Protein AF-A0A662QG32-F1 (afdb_monomer_lite)

pLDDT: mean 75.75, std 12.63, range [48.22, 90.88]

Radius of gyration: 25.17 Å; chains: 1; bounding box: 64×35×73 Å

Foldseek 3Di:
DPPPPVVVVVVVVVVVVVVVVVVVVVVVVVVVVVVVVVVVVVVVVVVVCVPPPADEAEEEDQDDPCLVVVVVCVVVQHKYKYAPPNDDPVRVVVSVVVCVVRPPQWDWDPPDPPIIIIHHNVDDDDDDD

Secondary structure (DSSP, 8-state):
---HHHHHHHHHHHHHHHHHHHHHHHHHHHHHHHHHHHHHHHHHHHHHGGG----EEEEE--SGGGHHHHHHHHHTT-EEEEE-TT--HHHHHHHHHHHHHH-TTSEEEEEETTEEEEE-TT-------

Sequence (129 aa):
MPRGATFFLKVILMVIVMEQQASLDDELRVFREIENEVQSILKKSRRAQREVGERIHYFKLNGLNRFDDVWKVVEEMNVALISLDGLSLNDLREFITELKKRFSDKSIYLIRWPILLILPKHMRLVVHG

Structure (mmCIF, N/CA/C/O backbone):
data_AF-A0A662QG32-F1
#
_entry.id   AF-A0A662QG32-F1
#
loop_
_atom_site.group_PDB
_atom_site.id
_atom_site.type_symbol
_atom_site.label_atom_id
_atom_site.label_alt_id
_atom_site.label_comp_id
_atom_site.label_asym_id
_atom_site.label_entity_id
_atom_site.label_seq_id
_atom_site.pdbx_PDB_ins_code
_atom_site.Cartn_x
_atom_site.Cartn_y
_atom_site.Cartn_z
_atom_site.occupancy
_atom_site.B_iso_or_equiv
_atom_site.auth_seq_id
_atom_site.auth_comp_id
_atom_site.auth_asym_id
_atom_site.auth_atom_id
_atom_site.pdbx_PDB_model_num
ATOM 1 N N . MET A 1 1 ? 43.891 -8.434 -55.532 1.00 48.22 1 MET A N 1
ATOM 2 C CA . MET A 1 1 ? 42.436 -8.303 -55.288 1.00 48.22 1 MET A CA 1
ATOM 3 C C . MET A 1 1 ? 42.091 -8.982 -53.967 1.00 48.22 1 MET A C 1
ATOM 5 O O . MET A 1 1 ? 42.353 -10.170 -53.858 1.00 48.22 1 MET A O 1
ATOM 9 N N . PRO A 1 2 ? 41.549 -8.248 -52.979 1.00 48.56 2 PRO A N 1
ATOM 10 C CA . PRO A 1 2 ? 40.504 -8.815 -52.123 1.00 48.56 2 PRO A CA 1
ATOM 11 C C . PRO A 1 2 ? 39.449 -7.739 -51.792 1.00 48.56 2 PRO A C 1
ATOM 13 O O . PRO A 1 2 ? 39.626 -6.944 -50.878 1.00 48.56 2 PRO A O 1
ATOM 16 N N . ARG A 1 3 ? 38.356 -7.662 -52.563 1.00 49.78 3 ARG A N 1
ATOM 17 C CA . ARG A 1 3 ? 37.193 -6.798 -52.241 1.00 49.78 3 ARG A CA 1
ATOM 18 C C . ARG A 1 3 ? 35.917 -7.589 -51.925 1.00 49.78 3 ARG A C 1
ATOM 20 O O . ARG A 1 3 ? 34.932 -7.000 -51.501 1.00 49.78 3 ARG A O 1
ATOM 27 N N . GLY A 1 4 ? 35.937 -8.914 -52.095 1.00 49.75 4 GLY A N 1
ATOM 28 C CA . GLY A 1 4 ? 34.761 -9.769 -51.894 1.00 49.75 4 GLY A CA 1
ATOM 29 C C . GLY A 1 4 ? 34.438 -10.049 -50.424 1.00 49.75 4 GLY A C 1
ATOM 30 O O . GLY A 1 4 ? 33.289 -9.926 -50.016 1.00 49.75 4 GLY A O 1
ATOM 31 N N . ALA A 1 5 ? 35.445 -10.362 -49.602 1.00 50.34 5 ALA A N 1
ATOM 32 C CA . ALA A 1 5 ? 35.224 -10.808 -48.221 1.00 50.34 5 ALA A CA 1
ATOM 33 C C . ALA A 1 5 ? 34.679 -9.699 -47.297 1.00 50.34 5 ALA A C 1
ATOM 35 O O . ALA A 1 5 ? 33.795 -9.943 -46.481 1.00 50.34 5 ALA A O 1
ATOM 36 N N . THR A 1 6 ? 35.154 -8.460 -47.455 1.00 51.84 6 THR A N 1
ATOM 37 C CA . THR A 1 6 ? 34.721 -7.317 -46.631 1.00 51.84 6 THR A CA 1
ATOM 38 C C . THR A 1 6 ? 33.290 -6.877 -46.947 1.00 51.84 6 THR A C 1
ATOM 40 O O . THR A 1 6 ? 32.573 -6.423 -46.059 1.00 51.84 6 THR A O 1
ATOM 43 N N . PHE A 1 7 ? 32.852 -7.026 -48.202 1.00 54.53 7 PHE A N 1
ATOM 44 C CA . PHE A 1 7 ? 31.488 -6.695 -48.610 1.00 54.53 7 PHE A CA 1
ATOM 45 C C . PHE A 1 7 ? 30.475 -7.689 -48.027 1.00 54.53 7 PHE A C 1
ATOM 47 O O . PHE A 1 7 ? 29.478 -7.277 -47.441 1.00 54.53 7 PHE A O 1
ATOM 54 N N . PHE A 1 8 ? 30.777 -8.988 -48.096 1.00 54.50 8 PHE A N 1
ATOM 55 C CA . PHE A 1 8 ? 29.919 -10.040 -47.545 1.00 54.50 8 PHE A CA 1
ATOM 56 C C . PHE A 1 8 ? 29.726 -9.923 -46.028 1.00 54.50 8 PHE A C 1
ATOM 58 O O . PHE A 1 8 ? 28.599 -10.013 -45.548 1.00 54.50 8 PHE A O 1
ATOM 65 N N . LEU A 1 9 ? 30.795 -9.647 -45.274 1.00 56.31 9 LEU A N 1
ATOM 66 C CA . LEU A 1 9 ? 30.702 -9.501 -43.817 1.00 56.31 9 LEU A CA 1
ATOM 67 C C . LEU A 1 9 ? 29.825 -8.303 -43.407 1.00 56.31 9 LEU A C 1
ATOM 69 O O . LEU A 1 9 ? 29.088 -8.372 -42.426 1.00 56.31 9 LEU A O 1
ATOM 73 N N . LYS A 1 10 ? 29.866 -7.217 -44.189 1.00 50.28 10 LYS A N 1
ATOM 74 C CA . LYS A 1 10 ? 29.066 -6.009 -43.949 1.00 50.28 10 LYS A CA 1
ATOM 75 C C . LYS A 1 10 ? 27.578 -6.232 -44.232 1.00 50.28 10 LYS A C 1
ATOM 77 O O . LYS A 1 10 ? 26.745 -5.711 -43.499 1.00 50.28 10 LYS A O 1
ATOM 82 N N . VAL A 1 11 ? 27.252 -7.026 -45.254 1.00 61.94 11 VAL A N 1
ATOM 83 C CA . VAL A 1 11 ? 25.866 -7.410 -45.571 1.00 61.94 11 VAL A CA 1
ATOM 84 C C . VAL A 1 11 ? 25.291 -8.313 -44.480 1.00 61.94 11 VAL A C 1
ATOM 86 O O . VAL A 1 11 ? 24.193 -8.049 -44.008 1.00 61.94 11 VAL A O 1
ATOM 89 N N . ILE A 1 12 ? 26.046 -9.313 -44.015 1.00 65.06 12 ILE A N 1
ATOM 90 C CA . ILE A 1 12 ? 25.597 -10.216 -42.941 1.00 65.06 12 ILE A CA 1
ATOM 91 C C . ILE A 1 12 ? 25.343 -9.441 -41.643 1.00 65.06 12 ILE A C 1
ATOM 93 O O . ILE A 1 12 ? 24.297 -9.610 -41.026 1.00 65.06 12 ILE A O 1
ATOM 97 N N . LEU A 1 13 ? 26.255 -8.542 -41.254 1.00 55.41 13 LEU A N 1
ATOM 98 C CA . LEU A 1 13 ? 26.074 -7.721 -40.055 1.00 55.41 13 LEU A CA 1
ATOM 99 C C . LEU A 1 13 ? 24.837 -6.814 -40.164 1.00 55.41 13 LEU A C 1
ATOM 101 O O . LEU A 1 13 ? 24.097 -6.669 -39.200 1.00 55.41 13 LEU A O 1
ATOM 105 N N . MET A 1 14 ? 24.593 -6.233 -41.341 1.00 57.56 14 MET A N 1
ATOM 106 C CA . MET A 1 14 ? 23.423 -5.389 -41.585 1.00 57.56 14 MET A CA 1
ATOM 107 C C . MET A 1 14 ? 22.114 -6.186 -41.516 1.00 57.56 14 MET A C 1
ATOM 109 O O . MET A 1 14 ? 21.162 -5.712 -40.908 1.00 57.56 14 MET A O 1
ATOM 113 N N . VAL A 1 15 ? 22.082 -7.406 -42.063 1.00 58.69 15 VAL A N 1
ATOM 114 C CA . VAL A 1 15 ? 20.918 -8.306 -41.970 1.00 58.69 15 VAL A CA 1
ATOM 115 C C . VAL A 1 15 ? 20.645 -8.702 -40.517 1.00 58.69 15 VAL A C 1
ATOM 117 O O . VAL A 1 15 ? 19.511 -8.578 -40.075 1.00 58.69 15 VAL A O 1
ATOM 120 N N . ILE A 1 16 ? 21.673 -9.066 -39.742 1.00 63.53 16 ILE A N 1
ATOM 121 C CA . ILE A 1 16 ? 21.518 -9.416 -38.317 1.00 63.53 16 ILE A CA 1
ATOM 122 C C . ILE A 1 16 ? 20.986 -8.226 -37.506 1.00 63.53 16 ILE A C 1
ATOM 124 O O . ILE A 1 16 ? 20.101 -8.397 -36.672 1.00 63.53 16 ILE A O 1
ATOM 128 N N . VAL A 1 17 ? 21.496 -7.014 -37.755 1.00 64.38 17 VAL A N 1
ATOM 129 C CA . VAL A 1 17 ? 21.002 -5.794 -37.093 1.00 64.38 17 VAL A CA 1
ATOM 130 C C . VAL A 1 17 ? 19.540 -5.533 -37.460 1.00 64.38 17 VAL A C 1
ATOM 132 O O . VAL A 1 17 ? 18.751 -5.203 -36.584 1.00 64.38 17 VAL A O 1
ATOM 135 N N . MET A 1 18 ? 19.157 -5.719 -38.726 1.00 56.59 18 MET A N 1
ATOM 136 C CA . MET A 1 18 ? 17.772 -5.542 -39.172 1.00 56.59 18 MET A CA 1
ATOM 137 C C . MET A 1 18 ? 16.824 -6.602 -38.593 1.00 56.59 18 MET A C 1
ATOM 139 O O . MET A 1 18 ? 15.716 -6.254 -38.199 1.00 56.59 18 MET A O 1
ATOM 143 N N . GLU A 1 19 ? 17.249 -7.863 -38.491 1.00 59.66 19 GLU A N 1
ATOM 144 C CA . GLU A 1 19 ? 16.460 -8.939 -37.873 1.00 59.66 19 GLU A CA 1
ATOM 145 C C . GLU A 1 19 ? 16.287 -8.731 -36.363 1.00 59.66 19 GLU A C 1
ATOM 147 O O . GLU A 1 19 ? 15.186 -8.900 -35.843 1.00 59.66 19 GLU A O 1
ATOM 152 N N . GLN A 1 20 ? 17.336 -8.294 -35.657 1.00 62.16 20 GLN A N 1
ATOM 153 C CA . GLN A 1 20 ? 17.230 -7.932 -34.239 1.00 62.16 20 GLN A CA 1
ATOM 154 C C . GLN A 1 20 ? 16.324 -6.716 -34.027 1.00 62.16 20 GLN A C 1
ATOM 156 O O . GLN A 1 20 ? 15.531 -6.702 -33.089 1.00 62.16 20 GLN A O 1
ATOM 161 N N . GLN A 1 21 ? 16.405 -5.713 -34.906 1.00 61.16 21 GLN A N 1
ATOM 162 C CA . GLN A 1 21 ? 15.535 -4.539 -34.853 1.00 61.16 21 GLN A CA 1
ATOM 163 C C . GLN A 1 21 ? 14.066 -4.926 -35.083 1.00 61.16 21 GLN A C 1
ATOM 165 O O . GLN A 1 21 ? 13.205 -4.495 -34.324 1.00 61.16 21 GLN A O 1
ATOM 170 N N . ALA A 1 22 ? 13.790 -5.789 -36.067 1.00 65.00 22 ALA A N 1
ATOM 171 C CA . ALA A 1 22 ? 12.446 -6.297 -36.342 1.00 65.00 22 ALA A CA 1
ATOM 172 C C . ALA A 1 22 ? 11.889 -7.127 -35.172 1.00 65.00 22 ALA A C 1
ATOM 174 O O . ALA A 1 22 ? 10.743 -6.933 -34.780 1.00 65.00 22 ALA A O 1
ATOM 175 N N . SER A 1 23 ? 12.716 -7.980 -34.556 1.00 73.44 23 SER A N 1
ATOM 176 C CA . SER A 1 23 ? 12.343 -8.741 -33.354 1.00 73.44 23 SER A CA 1
ATOM 177 C C . SER A 1 23 ? 11.976 -7.828 -32.180 1.00 73.44 23 SER A C 1
ATOM 179 O O . SER A 1 23 ? 11.002 -8.087 -31.478 1.00 73.44 23 SER A O 1
ATOM 181 N N . LEU A 1 24 ? 12.733 -6.748 -31.964 1.00 70.31 24 LEU A N 1
ATOM 182 C CA . LEU A 1 24 ? 12.442 -5.764 -30.916 1.00 70.31 24 LEU A CA 1
ATOM 183 C C . LEU A 1 24 ? 11.169 -4.961 -31.217 1.00 70.31 24 LEU A C 1
ATOM 185 O O . LEU A 1 24 ? 10.388 -4.680 -30.308 1.00 70.31 24 LEU A O 1
ATOM 189 N N . ASP A 1 25 ? 10.943 -4.604 -32.481 1.00 77.44 25 ASP A N 1
ATOM 190 C CA . ASP A 1 25 ? 9.736 -3.893 -32.907 1.00 77.44 25 ASP A CA 1
ATOM 191 C C . ASP A 1 25 ? 8.476 -4.763 -32.739 1.00 77.44 25 ASP A C 1
ATOM 193 O O . ASP A 1 25 ? 7.436 -4.264 -32.292 1.00 77.44 25 ASP A O 1
ATOM 197 N N . ASP A 1 26 ? 8.577 -6.067 -33.012 1.00 80.06 26 ASP A N 1
ATOM 198 C CA . ASP A 1 26 ? 7.508 -7.039 -32.775 1.00 80.06 26 ASP A CA 1
ATOM 199 C C . ASP A 1 26 ? 7.225 -7.223 -31.276 1.00 80.06 26 ASP A C 1
ATOM 201 O O . ASP A 1 26 ? 6.065 -7.189 -30.857 1.00 80.06 26 ASP A O 1
ATOM 205 N N . GLU A 1 27 ? 8.256 -7.325 -30.432 1.00 76.31 27 GLU A N 1
ATOM 206 C CA . GLU A 1 27 ? 8.084 -7.373 -28.973 1.00 76.31 27 GLU A CA 1
ATOM 207 C C . GLU A 1 27 ? 7.394 -6.111 -28.434 1.00 76.31 27 GLU A C 1
ATOM 209 O O . GLU A 1 27 ? 6.434 -6.195 -27.664 1.00 76.31 27 GLU A O 1
ATOM 214 N N . LEU A 1 28 ? 7.825 -4.923 -28.872 1.00 83.94 28 LEU A N 1
ATOM 215 C CA . LEU A 1 28 ? 7.208 -3.652 -28.481 1.00 83.94 28 LEU A CA 1
ATOM 216 C C . LEU A 1 28 ? 5.753 -3.550 -28.942 1.00 83.94 28 LEU A C 1
ATOM 218 O O . LEU A 1 28 ? 4.917 -2.973 -28.237 1.00 83.94 28 LEU A O 1
ATOM 222 N N . ARG A 1 29 ? 5.430 -4.110 -30.110 1.00 87.00 29 ARG A N 1
ATOM 223 C CA . ARG A 1 29 ? 4.054 -4.200 -30.592 1.00 87.00 29 ARG A CA 1
ATOM 224 C C . ARG A 1 29 ? 3.209 -5.088 -29.681 1.00 87.00 29 ARG A C 1
ATOM 226 O O . ARG A 1 29 ? 2.133 -4.655 -29.274 1.00 87.00 29 ARG A O 1
ATOM 233 N N . VAL A 1 30 ? 3.709 -6.264 -29.305 1.00 85.75 30 VAL A N 1
ATOM 234 C CA . VAL A 1 30 ? 3.018 -7.176 -28.380 1.00 85.75 30 VAL A CA 1
ATOM 235 C C . VAL A 1 30 ? 2.800 -6.513 -27.017 1.00 85.75 30 VAL A C 1
ATOM 237 O O . VAL A 1 30 ? 1.694 -6.566 -26.481 1.00 85.75 30 VAL A O 1
ATOM 240 N N . PHE A 1 31 ? 3.791 -5.796 -26.477 1.00 83.38 31 PHE A N 1
ATOM 241 C CA . PHE A 1 31 ? 3.614 -5.046 -25.227 1.00 83.38 31 PHE A CA 1
ATOM 242 C C . PHE A 1 31 ? 2.519 -3.981 -25.320 1.00 83.38 31 PHE A C 1
ATOM 244 O O . PHE A 1 31 ? 1.733 -3.836 -24.384 1.00 83.38 31 PHE A O 1
ATOM 251 N N . ARG A 1 32 ? 2.422 -3.265 -26.447 1.00 83.38 32 ARG A N 1
ATOM 252 C CA . ARG A 1 32 ? 1.343 -2.288 -26.673 1.00 83.38 32 ARG A CA 1
ATOM 253 C C . ARG A 1 32 ? -0.023 -2.955 -26.780 1.00 83.38 32 ARG A C 1
ATOM 255 O O . ARG A 1 32 ? -1.005 -2.401 -26.293 1.00 83.38 32 ARG A O 1
ATOM 262 N N . GLU A 1 33 ? -0.111 -4.117 -27.420 1.00 89.38 33 GLU A N 1
ATOM 263 C CA . GLU A 1 33 ? -1.355 -4.888 -27.507 1.00 89.38 33 GLU A CA 1
ATOM 264 C C . GLU A 1 33 ? -1.816 -5.335 -26.110 1.00 89.38 33 GLU A C 1
ATOM 266 O O . GLU A 1 33 ? -2.961 -5.065 -25.735 1.00 89.38 33 GLU A O 1
ATOM 271 N N . ILE A 1 34 ? -0.901 -5.872 -25.294 1.00 85.19 34 ILE A N 1
ATOM 272 C CA . ILE A 1 34 ? -1.158 -6.223 -23.888 1.00 85.19 34 ILE A CA 1
ATOM 273 C C . ILE A 1 34 ? -1.581 -4.988 -23.083 1.00 85.19 34 ILE A C 1
ATOM 275 O O . ILE A 1 34 ? -2.572 -5.032 -22.355 1.00 85.19 34 ILE A O 1
ATOM 279 N N . GLU A 1 35 ? -0.870 -3.865 -23.213 1.00 81.12 35 GLU A N 1
ATOM 280 C CA . GLU A 1 35 ? -1.212 -2.623 -22.513 1.00 81.12 35 GLU A CA 1
ATOM 281 C C . GLU A 1 35 ? -2.624 -2.150 -22.881 1.00 81.12 35 GLU A C 1
ATOM 283 O O . GLU A 1 35 ? -3.421 -1.820 -22.000 1.00 81.12 35 GLU A O 1
ATOM 288 N N . ASN A 1 36 ? -2.968 -2.164 -24.169 1.00 89.25 36 ASN A N 1
ATOM 289 C CA . ASN A 1 36 ? -4.289 -1.771 -24.649 1.00 89.25 36 ASN A CA 1
ATOM 290 C C . ASN A 1 36 ? -5.397 -2.670 -24.089 1.00 89.25 36 ASN A C 1
ATOM 292 O O . ASN A 1 36 ? -6.456 -2.172 -23.685 1.00 89.25 36 ASN A O 1
ATOM 296 N N . GLU A 1 37 ? -5.161 -3.978 -24.032 1.00 86.50 37 GLU A N 1
ATOM 297 C CA . GLU A 1 37 ? -6.102 -4.936 -23.462 1.00 86.50 37 GLU A CA 1
ATOM 298 C C . GLU A 1 37 ? -6.283 -4.720 -21.954 1.00 86.50 37 GLU A C 1
ATOM 300 O O . GLU A 1 37 ? -7.416 -4.584 -21.476 1.00 86.50 37 GLU A O 1
ATOM 305 N N . VAL A 1 38 ? -5.183 -4.552 -21.213 1.00 82.38 38 VAL A N 1
ATOM 306 C CA . VAL A 1 38 ? -5.209 -4.211 -19.784 1.00 82.38 38 VAL A CA 1
ATOM 307 C C . VAL A 1 38 ? -5.989 -2.913 -19.555 1.00 82.38 38 VAL A C 1
ATOM 309 O O . VAL A 1 38 ? -6.888 -2.869 -18.713 1.00 82.38 38 VAL A O 1
ATOM 312 N N . GLN A 1 39 ? -5.734 -1.861 -20.338 1.00 76.19 39 GLN A N 1
ATOM 313 C CA . GLN A 1 39 ? -6.468 -0.595 -20.233 1.00 76.19 39 GLN A CA 1
ATOM 314 C C . GLN A 1 39 ? -7.964 -0.751 -20.548 1.00 76.19 39 GLN A C 1
ATOM 316 O O . GLN A 1 39 ? -8.801 -0.094 -19.922 1.00 76.19 39 GLN A O 1
ATOM 321 N N . SER A 1 40 ? -8.331 -1.622 -21.490 1.00 86.25 40 SER A N 1
ATOM 322 C CA . SER A 1 40 ? -9.729 -1.939 -21.806 1.00 86.25 40 SER A CA 1
ATOM 323 C C . SER A 1 40 ? -10.444 -2.606 -20.624 1.00 86.25 40 SER A C 1
ATOM 325 O O . SER A 1 40 ? -11.540 -2.179 -20.243 1.00 86.25 40 SER A O 1
ATOM 327 N N . ILE A 1 41 ? -9.800 -3.587 -19.981 1.00 82.25 41 ILE A N 1
ATOM 328 C CA . ILE A 1 41 ? -10.306 -4.252 -18.769 1.00 82.25 41 ILE A CA 1
ATOM 329 C C . ILE A 1 41 ? -10.484 -3.234 -17.637 1.00 82.25 41 ILE A C 1
ATOM 331 O O . ILE A 1 41 ? -11.558 -3.153 -17.034 1.00 82.25 41 ILE A O 1
ATOM 335 N N . LEU A 1 42 ? -9.472 -2.394 -17.394 1.00 73.81 42 LEU A N 1
ATOM 336 C CA . LEU A 1 42 ? -9.518 -1.352 -16.366 1.00 73.81 42 LEU A CA 1
ATOM 337 C C . LEU A 1 42 ? -10.664 -0.356 -16.603 1.00 73.81 42 LEU A C 1
ATOM 339 O O . LEU A 1 42 ? -11.380 0.004 -15.666 1.00 73.81 42 LEU A O 1
ATOM 343 N N . LYS A 1 43 ? -10.888 0.068 -17.854 1.00 76.88 43 LYS A N 1
ATOM 344 C CA . LYS A 1 43 ? -12.003 0.960 -18.218 1.00 76.88 43 LYS A CA 1
ATOM 345 C C . LYS A 1 43 ? -13.369 0.323 -17.957 1.00 76.88 43 LYS A C 1
ATOM 347 O O . LYS A 1 43 ? -14.271 1.021 -17.492 1.00 76.88 43 LYS A O 1
ATOM 352 N N . LYS A 1 44 ? -13.534 -0.976 -18.234 1.00 75.06 44 LYS A N 1
ATOM 353 C CA . LYS A 1 44 ? -14.772 -1.719 -17.936 1.00 75.06 44 LYS A CA 1
ATOM 354 C C . LYS A 1 44 ? -14.990 -1.858 -16.427 1.00 75.06 44 LYS A C 1
ATOM 356 O O . LYS A 1 44 ? -16.076 -1.545 -15.948 1.00 75.06 44 LYS A O 1
ATOM 361 N N . SER A 1 45 ? -13.945 -2.218 -15.681 1.00 64.56 45 SER A N 1
ATOM 362 C CA . SER A 1 45 ? -13.985 -2.338 -14.216 1.00 64.56 45 SER A CA 1
ATOM 3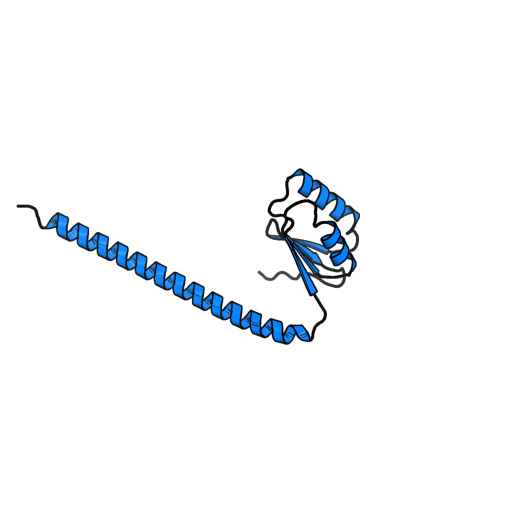63 C C . SER A 1 45 ? -14.377 -1.022 -13.532 1.00 64.56 45 SER A C 1
ATOM 365 O O . SER A 1 45 ? -15.274 -1.007 -12.695 1.00 64.56 45 SER A O 1
ATOM 367 N N . ARG A 1 46 ? -13.828 0.121 -13.971 1.00 61.94 46 ARG A N 1
ATOM 368 C CA . ARG A 1 46 ? -14.212 1.448 -13.444 1.00 61.94 46 ARG A CA 1
ATOM 369 C C . ARG A 1 46 ? -15.688 1.798 -13.649 1.00 61.94 46 ARG A C 1
ATOM 371 O O . ARG A 1 46 ? -16.237 2.569 -12.866 1.00 61.94 46 ARG A O 1
ATOM 378 N N . ARG A 1 47 ? -16.331 1.286 -14.707 1.00 61.44 47 ARG A N 1
ATOM 379 C CA . ARG A 1 47 ? -17.775 1.481 -14.924 1.00 61.44 47 ARG A CA 1
ATOM 380 C C . ARG A 1 47 ? -18.604 0.637 -13.954 1.00 61.44 47 ARG A C 1
ATOM 382 O O . ARG A 1 47 ? -19.604 1.147 -13.469 1.00 61.44 47 ARG A O 1
ATOM 389 N N . ALA A 1 48 ? -18.152 -0.575 -13.631 1.00 58.84 48 ALA A N 1
ATOM 390 C CA . ALA A 1 48 ? -18.788 -1.460 -12.651 1.00 58.84 48 ALA A CA 1
ATOM 391 C C . ALA A 1 48 ? -18.555 -1.013 -11.190 1.00 58.84 48 ALA A C 1
ATOM 393 O O . ALA A 1 48 ? -19.451 -1.092 -10.361 1.00 58.84 48 ALA A O 1
ATOM 394 N N . GLN A 1 49 ? -17.381 -0.456 -10.872 1.00 51.81 49 GLN A N 1
ATOM 395 C CA . GLN A 1 49 ? -17.037 0.034 -9.526 1.00 51.81 49 GLN A CA 1
ATOM 396 C C . GLN A 1 49 ? -17.867 1.232 -9.046 1.00 51.81 49 GLN A C 1
ATOM 398 O O . GLN A 1 49 ? -17.832 1.548 -7.861 1.00 51.81 49 GLN A O 1
ATOM 403 N N . ARG A 1 50 ? -18.639 1.899 -9.916 1.00 53.06 50 ARG A N 1
ATOM 404 C CA . ARG A 1 50 ? -19.594 2.929 -9.470 1.00 53.06 50 ARG A CA 1
ATOM 405 C C . ARG A 1 50 ? -20.698 2.366 -8.561 1.00 53.06 50 ARG A C 1
ATOM 407 O O . ARG A 1 50 ? -21.383 3.159 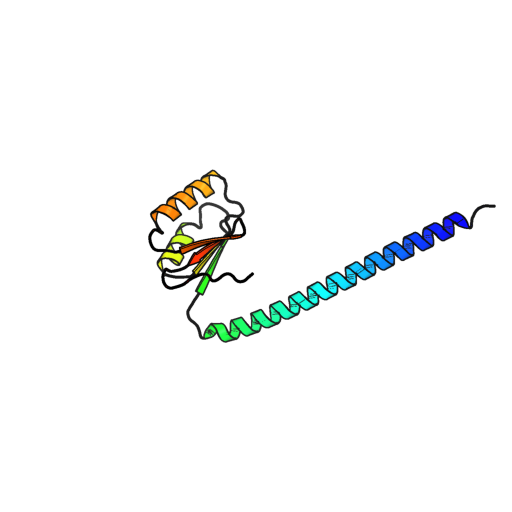-7.927 1.00 53.06 50 ARG A O 1
ATOM 414 N N . GLU A 1 51 ? -20.838 1.041 -8.472 1.00 52.31 51 GLU A N 1
ATOM 415 C CA . GLU A 1 51 ? -21.883 0.357 -7.699 1.00 52.31 51 GLU A CA 1
ATOM 416 C C . GLU A 1 51 ? -21.397 -0.247 -6.365 1.00 52.31 51 GLU A C 1
ATOM 418 O O . GLU A 1 51 ? -22.228 -0.583 -5.525 1.00 52.31 51 GLU A O 1
ATOM 423 N N . VAL A 1 52 ? -20.082 -0.349 -6.111 1.00 53.41 52 VAL A N 1
ATOM 424 C CA . VAL A 1 52 ? -19.530 -0.986 -4.894 1.00 53.41 52 VAL A CA 1
ATOM 425 C C . VAL A 1 52 ? -18.705 0.023 -4.092 1.00 53.41 52 VAL A C 1
ATOM 427 O O . VAL A 1 52 ? -17.743 0.598 -4.593 1.00 53.41 52 VAL A O 1
ATOM 430 N N . GLY A 1 53 ? -19.097 0.254 -2.835 1.00 57.53 53 GLY A N 1
ATOM 431 C CA . GLY A 1 53 ? -18.538 1.290 -1.955 1.00 57.53 53 GLY A CA 1
ATOM 432 C C . GLY A 1 53 ? -17.160 0.997 -1.349 1.00 57.53 53 GLY A C 1
ATOM 433 O O . GLY A 1 53 ? -16.635 1.841 -0.627 1.00 57.53 53 GLY A O 1
ATOM 434 N N . GLU A 1 54 ? -16.562 -0.163 -1.622 1.00 67.62 54 GLU A N 1
ATOM 435 C CA . GLU A 1 54 ? -15.265 -0.549 -1.061 1.00 67.62 54 GLU A CA 1
ATOM 436 C C . GLU A 1 54 ? -14.114 0.113 -1.830 1.00 67.62 54 GLU A C 1
ATOM 438 O O . GLU A 1 54 ? -13.963 -0.054 -3.044 1.00 67.62 54 GLU A O 1
ATOM 443 N N . ARG A 1 55 ? -13.289 0.893 -1.122 1.00 74.81 55 ARG A N 1
ATOM 444 C CA . ARG A 1 55 ? -12.171 1.644 -1.705 1.00 74.81 55 ARG A CA 1
ATOM 445 C C . ARG A 1 55 ? -10.839 1.038 -1.281 1.00 74.81 55 ARG A C 1
ATOM 447 O O . ARG A 1 55 ? -10.581 0.825 -0.099 1.00 74.81 55 ARG A O 1
ATOM 454 N N . ILE A 1 56 ? -9.969 0.817 -2.263 1.00 83.81 56 ILE A N 1
ATOM 455 C CA . ILE A 1 56 ? -8.553 0.526 -2.036 1.00 83.81 56 ILE A CA 1
ATOM 456 C C . ILE A 1 56 ? -7.787 1.837 -2.193 1.00 83.81 56 ILE A C 1
ATOM 458 O O . ILE A 1 56 ? -7.808 2.453 -3.260 1.00 83.81 56 ILE A O 1
ATOM 462 N N . HIS A 1 57 ? -7.103 2.260 -1.139 1.00 85.75 57 HIS A N 1
ATOM 463 C CA . HIS A 1 57 ? -6.294 3.472 -1.139 1.00 85.75 57 HIS A CA 1
ATOM 464 C C . HIS A 1 57 ? -4.840 3.123 -1.417 1.00 85.75 57 HIS A C 1
ATOM 466 O O . HIS A 1 57 ? -4.289 2.219 -0.798 1.00 85.75 57 HIS A O 1
ATOM 472 N N . TYR A 1 58 ? -4.208 3.849 -2.335 1.00 88.50 58 TYR A N 1
ATOM 473 C CA . TYR A 1 58 ? -2.790 3.685 -2.633 1.00 88.50 58 TYR A CA 1
ATOM 474 C C . TYR A 1 58 ? -2.000 4.915 -2.191 1.00 88.50 58 TYR A C 1
ATOM 476 O O . TYR A 1 58 ? -2.236 6.024 -2.674 1.00 88.50 58 TYR A O 1
ATOM 484 N N . PHE A 1 59 ? -1.032 4.701 -1.306 1.00 86.56 59 PHE A N 1
ATOM 485 C CA . PHE A 1 59 ? -0.137 5.721 -0.788 1.00 86.56 59 PHE A CA 1
ATOM 486 C C . PHE A 1 59 ? 1.268 5.523 -1.336 1.00 86.56 59 PHE A C 1
ATOM 488 O O . PHE A 1 59 ? 1.893 4.484 -1.136 1.00 86.56 59 PHE A O 1
ATOM 495 N N . LYS A 1 60 ? 1.786 6.565 -1.987 1.00 86.38 60 LYS A N 1
ATOM 496 C CA . LYS A 1 60 ? 3.209 6.691 -2.300 1.00 86.38 60 LYS A CA 1
ATOM 497 C C . LYS A 1 60 ? 3.828 7.685 -1.324 1.00 86.38 60 LYS A C 1
ATOM 499 O O . LYS A 1 60 ? 3.507 8.881 -1.384 1.00 86.38 60 LYS A O 1
ATOM 504 N N . LEU A 1 61 ? 4.645 7.175 -0.408 1.00 77.38 61 LEU A N 1
ATOM 505 C CA . LEU A 1 61 ? 5.220 7.937 0.695 1.00 77.38 61 LEU A CA 1
ATOM 506 C C . LEU A 1 61 ? 6.541 8.582 0.277 1.00 77.38 61 LEU A C 1
ATOM 508 O O . LEU A 1 61 ? 7.624 8.101 0.580 1.00 77.38 61 LEU A O 1
ATOM 512 N N . ASN A 1 62 ? 6.442 9.708 -0.424 1.00 69.69 62 ASN A N 1
ATOM 513 C CA . ASN A 1 62 ? 7.596 10.553 -0.709 1.00 69.69 62 ASN A CA 1
ATOM 514 C C . ASN A 1 62 ? 7.809 11.529 0.476 1.00 69.69 62 ASN A C 1
ATOM 516 O O . ASN A 1 62 ? 7.433 12.697 0.374 1.00 69.69 62 ASN A O 1
ATOM 520 N N . GLY A 1 63 ? 8.349 11.050 1.605 1.00 63.16 63 GLY A N 1
ATOM 521 C CA . GLY A 1 63 ? 8.622 11.846 2.821 1.00 63.16 63 GLY A CA 1
ATOM 522 C C . GLY A 1 63 ? 7.490 11.897 3.871 1.00 63.16 63 GLY A C 1
ATOM 523 O O . GLY A 1 63 ? 6.436 11.286 3.697 1.00 63.16 63 GLY A O 1
ATOM 524 N N . LEU A 1 64 ? 7.722 12.637 4.969 1.00 57.06 64 LEU A N 1
ATOM 525 C CA . LEU A 1 64 ? 6.935 12.632 6.226 1.00 57.06 64 LEU A CA 1
ATOM 526 C C . LEU A 1 64 ? 5.491 13.179 6.130 1.00 57.06 64 LEU A C 1
ATOM 528 O O . LEU A 1 64 ? 4.665 12.877 6.986 1.00 57.06 64 LEU A O 1
ATOM 532 N N . ASN A 1 65 ? 5.136 13.926 5.080 1.00 62.22 65 ASN A N 1
ATOM 533 C CA . ASN A 1 65 ? 3.856 14.657 4.999 1.00 62.22 65 ASN A CA 1
ATOM 534 C C . ASN A 1 65 ? 2.619 13.813 4.623 1.00 62.22 65 ASN A C 1
ATOM 536 O O . ASN A 1 65 ? 1.593 14.377 4.256 1.00 62.22 65 ASN A O 1
ATOM 540 N N . ARG A 1 66 ? 2.697 12.477 4.649 1.00 71.38 66 ARG A N 1
ATOM 541 C CA . ARG A 1 66 ? 1.580 11.596 4.239 1.00 71.38 66 ARG A CA 1
ATOM 542 C C . ARG A 1 66 ? 1.217 10.509 5.242 1.00 71.38 66 ARG A C 1
ATOM 544 O O . ARG A 1 66 ? 0.317 9.719 4.969 1.00 71.38 66 ARG A O 1
ATOM 551 N N . PHE A 1 67 ? 1.891 10.447 6.389 1.00 80.69 67 PHE A N 1
ATOM 552 C CA . PHE A 1 67 ? 1.584 9.430 7.393 1.00 80.69 67 PHE A CA 1
ATOM 553 C C . PHE A 1 67 ? 0.210 9.646 8.030 1.00 80.69 67 PHE A C 1
ATOM 555 O O . PHE A 1 67 ? -0.536 8.683 8.171 1.00 80.69 67 P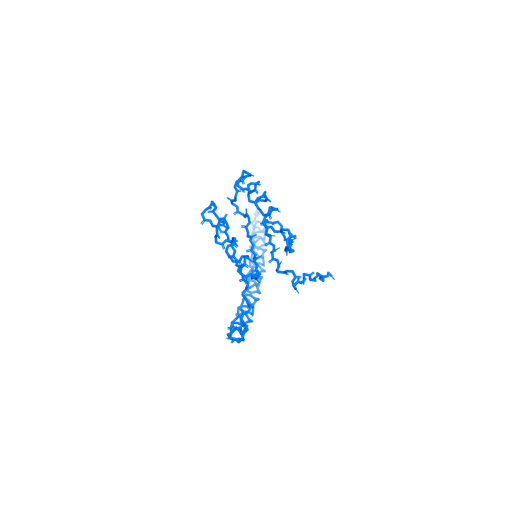HE A O 1
ATOM 562 N N . ASP A 1 68 ? -0.177 10.890 8.308 1.00 82.12 68 ASP A N 1
ATOM 563 C CA . ASP A 1 68 ? -1.496 11.188 8.880 1.00 82.12 68 ASP A CA 1
ATOM 564 C C . ASP A 1 68 ? -2.648 10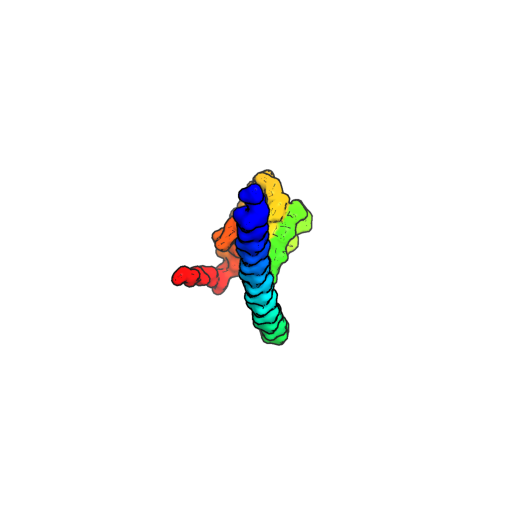.774 7.953 1.00 82.12 68 ASP A C 1
ATOM 566 O O . ASP A 1 68 ? -3.644 10.212 8.412 1.00 82.12 68 ASP A O 1
ATOM 570 N N . ASP A 1 69 ? -2.484 10.945 6.639 1.00 84.00 69 ASP A N 1
ATOM 571 C CA . ASP A 1 69 ? -3.469 10.491 5.652 1.00 84.00 69 ASP A CA 1
ATOM 572 C C . ASP A 1 69 ? -3.584 8.960 5.619 1.00 84.00 69 ASP A C 1
ATOM 574 O O . ASP A 1 69 ? -4.688 8.419 5.506 1.00 84.00 69 ASP A O 1
ATOM 578 N N . VAL A 1 70 ? -2.453 8.253 5.745 1.00 84.69 70 VAL A N 1
ATOM 579 C CA . VAL A 1 70 ? -2.435 6.788 5.876 1.00 84.69 70 VAL A CA 1
ATOM 580 C C . VAL A 1 70 ? -3.215 6.371 7.116 1.00 84.69 70 VAL A C 1
ATOM 582 O O . VAL A 1 70 ? -4.052 5.472 7.033 1.00 84.69 70 VAL A O 1
ATOM 585 N N . TRP A 1 71 ? -2.965 7.024 8.253 1.00 85.00 71 TRP A N 1
ATOM 586 C CA . TRP A 1 71 ? -3.625 6.707 9.518 1.00 85.00 71 TRP A CA 1
ATOM 587 C C . TRP A 1 71 ? -5.131 6.911 9.436 1.00 85.00 71 TRP A C 1
ATOM 589 O O . TRP A 1 71 ? -5.875 5.987 9.759 1.00 85.00 71 TRP A O 1
ATOM 599 N N . LYS A 1 72 ? -5.578 8.041 8.885 1.00 84.12 72 LYS A N 1
ATOM 600 C CA . LYS A 1 72 ? -7.003 8.326 8.704 1.00 84.12 72 LYS A CA 1
ATOM 601 C C . LYS A 1 72 ? -7.706 7.276 7.840 1.00 84.12 72 LYS A C 1
ATOM 603 O O . LYS A 1 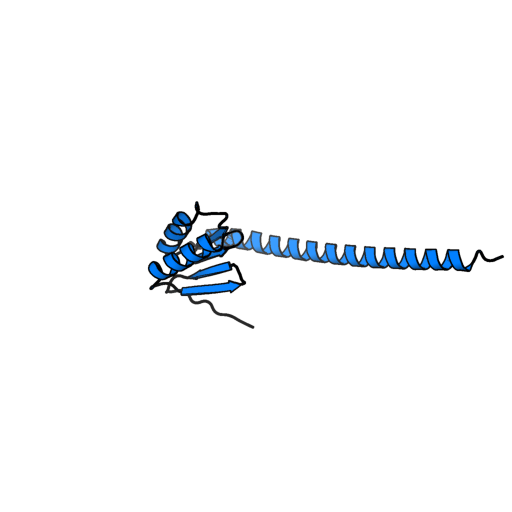72 ? -8.748 6.747 8.213 1.00 84.12 72 LYS A O 1
ATOM 608 N N . VAL A 1 73 ? -7.123 6.937 6.691 1.00 81.38 73 VAL A N 1
ATOM 609 C CA . VAL A 1 73 ? -7.724 5.964 5.766 1.00 81.38 73 VAL A CA 1
ATOM 610 C C . VAL A 1 73 ? -7.788 4.571 6.366 1.00 81.38 73 VAL A C 1
ATOM 612 O O . VAL A 1 73 ? -8.770 3.851 6.181 1.00 81.38 73 VAL A O 1
ATOM 615 N N . VAL A 1 74 ? -6.735 4.183 7.078 1.00 74.81 74 VAL A N 1
ATOM 616 C CA . VAL A 1 74 ? -6.729 2.921 7.793 1.00 74.81 74 VAL A CA 1
ATOM 617 C C . VAL A 1 74 ? -7.838 2.918 8.836 1.00 74.81 74 VAL A C 1
ATOM 619 O O . VAL A 1 74 ? -8.560 1.926 8.910 1.00 74.81 74 VAL A O 1
ATOM 622 N N . GLU A 1 75 ? -7.948 3.950 9.675 1.00 77.44 75 GLU A N 1
ATOM 623 C CA . GLU A 1 75 ? -8.947 4.029 10.751 1.00 77.44 75 GLU A CA 1
ATOM 624 C C . GLU A 1 75 ? -10.370 3.839 10.215 1.00 77.44 75 GLU A C 1
ATOM 626 O O . GLU A 1 75 ? -11.135 3.067 10.790 1.00 77.44 75 GLU A O 1
ATOM 631 N N . GLU A 1 76 ? -10.670 4.394 9.039 1.00 79.44 76 GLU A N 1
ATOM 632 C CA . GLU A 1 76 ? -11.947 4.260 8.318 1.00 79.44 76 GLU A CA 1
ATOM 633 C C . GLU A 1 76 ? -12.246 2.835 7.776 1.00 79.44 76 GLU A C 1
ATOM 635 O O . GLU A 1 76 ? -13.160 2.649 6.979 1.00 79.44 76 GLU A O 1
ATOM 640 N N . MET A 1 77 ? -11.508 1.807 8.213 1.00 68.44 77 MET A N 1
ATOM 641 C CA . MET A 1 77 ? -11.651 0.398 7.803 1.00 68.44 77 MET A CA 1
ATOM 642 C C . MET A 1 77 ? -11.487 0.158 6.294 1.00 68.44 77 MET A C 1
ATOM 644 O O . MET A 1 77 ? -12.001 -0.827 5.768 1.00 68.44 77 MET A O 1
ATOM 648 N N . ASN A 1 78 ? -10.730 1.008 5.601 1.00 76.75 78 ASN A N 1
ATOM 649 C CA . ASN A 1 78 ? -10.426 0.805 4.189 1.00 76.75 78 ASN A CA 1
ATOM 650 C C . ASN A 1 78 ? -9.210 -0.110 3.990 1.00 76.75 78 ASN A C 1
ATOM 652 O O . ASN A 1 78 ? -8.354 -0.263 4.867 1.00 76.75 78 ASN A O 1
ATOM 656 N N . VAL A 1 79 ? -9.110 -0.694 2.795 1.00 86.69 79 VAL A N 1
ATOM 657 C CA . VAL A 1 79 ? -7.898 -1.388 2.347 1.00 86.69 79 VAL A CA 1
ATOM 658 C C . VAL A 1 79 ? -6.859 -0.346 1.938 1.00 86.69 79 VAL A C 1
ATOM 660 O O . VAL A 1 79 ? -7.162 0.553 1.151 1.00 86.69 79 VAL A O 1
ATOM 663 N N . ALA A 1 80 ? -5.624 -0.482 2.422 1.00 88.94 80 ALA A N 1
ATOM 664 C CA . ALA A 1 80 ? -4.533 0.424 2.074 1.00 88.94 80 ALA A CA 1
ATOM 665 C C . ALA A 1 80 ? -3.335 -0.330 1.487 1.00 88.94 80 ALA A C 1
ATOM 667 O O . ALA A 1 80 ? -2.825 -1.281 2.074 1.00 88.94 80 ALA A O 1
ATOM 668 N N . LEU A 1 81 ? -2.858 0.132 0.336 1.00 90.88 81 LEU A N 1
ATOM 669 C CA . LEU A 1 81 ? -1.575 -0.223 -0.255 1.00 90.88 81 LEU A CA 1
ATOM 670 C C . LEU A 1 81 ? -0.601 0.930 -0.031 1.00 90.88 81 LEU A C 1
ATOM 672 O O . LEU A 1 81 ? -0.917 2.077 -0.339 1.00 90.88 81 LEU A O 1
ATOM 676 N N . ILE A 1 82 ? 0.586 0.635 0.482 1.00 89.19 82 ILE A N 1
ATOM 677 C CA . ILE A 1 82 ? 1.564 1.647 0.879 1.00 89.19 82 ILE A CA 1
ATOM 678 C C . ILE A 1 82 ? 2.912 1.296 0.259 1.00 89.19 82 ILE A C 1
ATOM 680 O O . ILE A 1 82 ? 3.529 0.308 0.645 1.00 89.19 82 ILE A O 1
ATOM 684 N N . SER A 1 83 ? 3.376 2.106 -0.690 1.00 89.56 83 SER A N 1
ATOM 685 C CA . SER A 1 83 ? 4.757 2.063 -1.175 1.00 89.56 83 SER A CA 1
ATOM 686 C C . SER A 1 83 ? 5.650 2.860 -0.224 1.00 89.56 83 SER A C 1
ATOM 688 O O . SER A 1 83 ? 5.412 4.046 0.024 1.00 89.56 83 SER A O 1
ATOM 690 N N . LEU A 1 84 ? 6.675 2.183 0.293 1.00 86.88 84 LEU A N 1
ATOM 691 C CA . LEU A 1 84 ? 7.732 2.728 1.148 1.00 86.88 84 LEU A CA 1
ATOM 692 C C . LEU A 1 84 ? 8.953 3.183 0.322 1.00 86.88 84 LEU A C 1
ATOM 694 O O . LEU A 1 84 ? 10.001 3.492 0.889 1.00 86.88 84 LEU A O 1
ATOM 698 N N . ASP A 1 85 ? 8.840 3.194 -1.012 1.00 85.81 85 ASP A N 1
ATOM 699 C CA . ASP A 1 85 ? 9.900 3.661 -1.906 1.00 85.81 85 ASP A CA 1
ATOM 700 C C . ASP A 1 85 ? 10.240 5.126 -1.614 1.00 85.81 85 ASP A C 1
ATOM 702 O O . ASP A 1 85 ? 9.366 5.991 -1.621 1.00 85.81 85 ASP A O 1
ATOM 706 N N . GLY A 1 86 ? 11.528 5.414 -1.426 1.00 80.69 86 GLY A N 1
ATOM 707 C CA . GLY A 1 86 ? 12.020 6.777 -1.219 1.00 80.69 86 GLY A CA 1
ATOM 708 C C . GLY A 1 86 ? 11.994 7.273 0.230 1.00 80.69 86 GLY A C 1
ATOM 709 O O . GLY A 1 86 ? 12.393 8.411 0.464 1.00 80.69 86 GLY A O 1
ATOM 710 N N . LEU A 1 87 ? 11.586 6.444 1.198 1.00 83.31 87 LEU A N 1
ATOM 711 C CA . LEU A 1 87 ? 11.770 6.743 2.622 1.00 83.31 87 LEU A CA 1
ATOM 712 C C . LEU A 1 87 ? 13.225 6.522 3.054 1.00 83.31 87 LEU A C 1
ATOM 714 O O . LEU A 1 87 ? 13.876 5.568 2.619 1.00 83.31 87 LEU A O 1
ATOM 718 N N . SER A 1 88 ? 13.732 7.373 3.952 1.00 86.44 88 SER A N 1
ATOM 719 C CA . SER A 1 88 ? 15.015 7.109 4.606 1.00 86.44 88 SER A CA 1
ATOM 720 C C . SER A 1 88 ? 14.889 5.943 5.596 1.00 86.44 88 SER A C 1
ATOM 722 O O . SER A 1 88 ? 13.793 5.590 6.034 1.00 86.44 88 SER A O 1
ATOM 724 N N . LEU A 1 89 ? 16.015 5.345 6.001 1.00 87.19 89 LEU A N 1
ATOM 725 C CA . LEU A 1 89 ? 16.011 4.279 7.014 1.00 87.19 89 LEU A CA 1
ATOM 726 C C . LEU A 1 89 ? 15.400 4.735 8.349 1.00 87.19 89 LEU A C 1
ATOM 728 O O . LEU A 1 89 ? 14.751 3.935 9.025 1.00 87.19 89 LEU A O 1
ATOM 732 N N . ASN A 1 90 ? 15.588 6.005 8.720 1.00 88.75 90 ASN A N 1
ATOM 733 C CA . ASN A 1 90 ? 15.005 6.567 9.937 1.00 88.75 90 ASN A CA 1
ATOM 734 C C . ASN A 1 90 ? 13.486 6.701 9.803 1.00 88.75 90 ASN A C 1
ATOM 736 O O . ASN A 1 90 ? 12.771 6.216 10.678 1.00 88.75 90 ASN A O 1
ATOM 740 N N . ASP A 1 91 ? 13.002 7.245 8.684 1.00 85.81 91 ASP A N 1
ATOM 741 C CA . ASP A 1 91 ? 11.561 7.396 8.433 1.00 85.81 91 ASP A CA 1
ATOM 742 C C . ASP A 1 91 ? 10.867 6.034 8.355 1.00 85.81 91 ASP A C 1
ATOM 744 O O . ASP A 1 91 ? 9.786 5.836 8.903 1.00 85.81 91 ASP A O 1
ATOM 748 N N . LEU A 1 92 ? 11.513 5.056 7.714 1.00 87.38 92 LEU A N 1
ATOM 749 C CA . LEU A 1 92 ? 11.025 3.684 7.659 1.00 87.38 92 LEU A CA 1
ATOM 750 C C . LEU A 1 92 ? 10.904 3.089 9.069 1.00 87.38 92 LEU A C 1
ATOM 752 O O . LEU A 1 92 ? 9.901 2.455 9.399 1.00 87.38 92 LEU A O 1
ATOM 756 N N . ARG A 1 93 ? 11.920 3.288 9.916 1.00 88.38 93 ARG A N 1
ATOM 757 C CA . ARG A 1 93 ? 11.926 2.781 11.293 1.00 88.38 93 ARG A CA 1
ATOM 758 C C . ARG A 1 93 ? 10.829 3.425 12.136 1.00 88.38 93 ARG A C 1
ATOM 760 O O . ARG A 1 93 ? 10.163 2.717 12.894 1.00 88.38 93 ARG A O 1
ATOM 767 N N . GLU A 1 94 ? 10.646 4.733 12.010 1.00 88.25 94 GLU A N 1
ATOM 768 C CA . GLU A 1 94 ? 9.576 5.471 12.678 1.00 88.25 94 GLU A CA 1
ATOM 769 C C . GLU A 1 94 ? 8.204 4.971 12.219 1.00 88.25 94 GLU A C 1
ATOM 771 O O . GLU A 1 94 ? 7.395 4.550 13.048 1.00 88.25 94 GLU A O 1
ATOM 776 N N . PHE A 1 95 ? 7.994 4.875 10.903 1.00 86.69 95 PHE A N 1
ATOM 777 C CA . PHE A 1 95 ? 6.749 4.387 10.319 1.00 86.69 95 PHE A CA 1
ATOM 778 C C . PHE A 1 95 ? 6.384 2.987 10.816 1.00 86.69 95 PHE A C 1
ATOM 780 O O . PHE A 1 95 ? 5.272 2.772 11.287 1.00 86.69 95 PHE A O 1
ATOM 787 N N . ILE A 1 96 ? 7.319 2.032 10.777 1.00 85.75 96 ILE A N 1
ATOM 788 C CA . ILE A 1 96 ? 7.070 0.661 11.249 1.00 85.75 96 ILE A CA 1
ATOM 789 C C . ILE A 1 96 ? 6.805 0.624 12.762 1.00 85.75 96 ILE A C 1
ATOM 791 O O . ILE A 1 96 ? 6.024 -0.206 13.232 1.00 85.75 96 ILE A O 1
ATOM 795 N N . THR A 1 97 ? 7.432 1.513 13.536 1.00 88.56 97 THR A N 1
ATOM 796 C CA . THR A 1 97 ? 7.203 1.608 14.985 1.00 88.56 97 THR A CA 1
ATOM 797 C C . THR A 1 97 ? 5.790 2.102 15.286 1.00 88.56 97 THR A C 1
ATOM 799 O O . THR A 1 97 ? 5.090 1.487 16.090 1.00 88.56 97 THR A O 1
ATOM 802 N N . GLU A 1 98 ? 5.341 3.161 14.613 1.00 86.38 98 GLU A N 1
ATOM 803 C CA . GLU A 1 98 ? 3.978 3.683 14.752 1.00 86.38 98 GLU A CA 1
ATOM 804 C C . GLU A 1 98 ? 2.929 2.701 14.220 1.00 86.38 98 GLU A C 1
ATOM 806 O O . GLU A 1 98 ? 1.916 2.455 14.879 1.00 86.38 98 GLU A O 1
ATOM 811 N N . LEU A 1 99 ? 3.218 2.042 13.096 1.00 84.94 99 LEU A N 1
ATOM 812 C CA . LEU A 1 99 ? 2.387 0.983 12.528 1.00 84.94 99 LEU A CA 1
ATOM 813 C C . LEU A 1 99 ? 2.170 -0.154 13.541 1.00 84.94 99 LEU A C 1
ATOM 815 O O . LEU A 1 99 ? 1.050 -0.610 13.737 1.00 84.94 99 LEU A O 1
ATOM 819 N N . LYS A 1 100 ? 3.209 -0.587 14.263 1.00 81.94 100 LYS A N 1
ATOM 820 C CA . LYS A 1 100 ? 3.056 -1.621 15.304 1.00 81.94 100 LYS A CA 1
ATOM 821 C C . LYS A 1 100 ? 2.186 -1.171 16.478 1.00 81.94 100 LYS A C 1
ATOM 823 O O . LYS A 1 100 ? 1.444 -1.990 17.013 1.00 81.94 100 LYS A O 1
ATOM 828 N N . LYS A 1 101 ? 2.278 0.097 16.893 1.00 82.62 101 LYS A N 1
ATOM 829 C CA . LYS A 1 101 ? 1.491 0.629 18.019 1.00 82.62 101 LYS A CA 1
ATOM 830 C C . LYS A 1 101 ? 0.006 0.733 17.682 1.00 82.62 101 LYS A C 1
ATOM 832 O O . LYS A 1 101 ? -0.829 0.407 18.519 1.00 82.62 101 LYS A O 1
ATOM 837 N N . ARG A 1 102 ? -0.314 1.204 16.473 1.00 78.12 102 ARG A N 1
ATOM 838 C CA . ARG A 1 102 ? -1.687 1.564 16.088 1.00 78.12 102 ARG A CA 1
ATOM 839 C C . ARG A 1 102 ? -2.504 0.400 15.514 1.00 78.12 102 ARG A C 1
ATOM 841 O O . ARG A 1 102 ? -3.719 0.505 15.460 1.00 78.12 102 ARG A O 1
ATOM 848 N N . PHE A 1 103 ? -1.868 -0.699 15.098 1.00 71.19 103 PHE A N 1
ATOM 849 C CA . PHE A 1 103 ? -2.506 -1.746 14.282 1.00 71.19 103 PHE A CA 1
ATOM 850 C C . PHE A 1 103 ? -2.549 -3.116 14.967 1.00 71.19 103 PHE A C 1
ATOM 852 O O . PHE A 1 103 ? -2.431 -4.152 14.310 1.00 71.19 103 PHE A O 1
ATOM 859 N N . SER A 1 104 ? -2.741 -3.159 16.288 1.00 66.25 104 SER A N 1
ATOM 860 C CA . SER A 1 104 ? -2.921 -4.433 17.007 1.00 66.25 104 SER A CA 1
ATOM 861 C C . SER A 1 104 ? -4.156 -5.214 16.530 1.00 66.25 104 SER A C 1
ATOM 863 O O . SER A 1 104 ? -4.267 -6.422 16.744 1.00 66.25 104 SER A O 1
ATOM 865 N N . ASP A 1 105 ? -5.081 -4.537 15.852 1.00 69.88 105 ASP A N 1
ATOM 866 C CA . ASP A 1 105 ? -6.351 -5.053 15.387 1.00 69.88 105 ASP A CA 1
ATOM 867 C C . ASP A 1 105 ? -6.483 -5.151 13.857 1.00 69.88 105 ASP A C 1
ATOM 869 O O . ASP A 1 105 ? -7.596 -5.331 13.369 1.00 69.88 105 ASP A O 1
ATOM 873 N N . LYS A 1 106 ? -5.391 -5.093 13.086 1.00 74.25 106 LYS A N 1
ATOM 874 C CA . LYS A 1 106 ? -5.436 -5.201 11.615 1.00 74.25 106 LYS A CA 1
ATOM 875 C C . LYS A 1 106 ? -4.436 -6.213 11.080 1.00 74.25 106 LYS A C 1
ATOM 877 O O . LYS A 1 106 ? -3.465 -6.567 11.744 1.00 74.25 106 LYS A O 1
ATOM 882 N N . SER A 1 107 ? -4.680 -6.686 9.861 1.00 84.75 107 SER A N 1
ATOM 883 C CA . SER A 1 107 ? -3.777 -7.615 9.182 1.00 84.75 107 SER A CA 1
ATOM 884 C C . SER A 1 107 ? -2.877 -6.851 8.219 1.00 84.75 107 SER A C 1
ATOM 886 O O . SER A 1 107 ? -3.358 -6.149 7.331 1.00 84.75 107 SER A O 1
ATOM 888 N N . ILE A 1 108 ? -1.564 -6.987 8.404 1.00 87.25 108 ILE A N 1
ATOM 889 C CA . ILE A 1 108 ? -0.542 -6.302 7.609 1.00 87.25 108 ILE A CA 1
ATOM 890 C C . ILE A 1 108 ? 0.279 -7.352 6.866 1.00 87.25 108 ILE A C 1
ATOM 892 O O . ILE A 1 108 ? 0.772 -8.302 7.472 1.00 87.25 108 ILE A O 1
ATOM 896 N N . TYR A 1 109 ? 0.449 -7.157 5.562 1.00 88.38 109 TYR A N 1
ATOM 897 C CA . TYR A 1 109 ? 1.174 -8.055 4.673 1.00 88.38 109 TYR A CA 1
ATOM 898 C C . TYR A 1 109 ? 2.242 -7.286 3.897 1.00 88.38 109 TYR A C 1
ATOM 900 O O . TYR A 1 109 ? 1.966 -6.242 3.311 1.00 88.38 109 TYR A O 1
ATOM 908 N N . LEU A 1 110 ? 3.455 -7.832 3.832 1.00 88.31 110 LEU A N 1
ATOM 909 C CA . LEU A 1 110 ? 4.461 -7.398 2.866 1.00 88.31 110 LEU A CA 1
ATOM 910 C C . LEU A 1 110 ? 4.273 -8.219 1.586 1.00 88.31 110 LEU A C 1
ATOM 912 O O . LEU A 1 110 ? 4.772 -9.336 1.492 1.00 88.31 110 LEU A O 1
ATOM 916 N N . ILE A 1 111 ? 3.517 -7.688 0.622 1.00 85.19 111 ILE A N 1
ATOM 917 C CA . ILE A 1 111 ? 3.174 -8.423 -0.611 1.00 85.19 111 ILE A CA 1
ATOM 918 C C . ILE A 1 111 ? 4.326 -8.443 -1.621 1.00 85.19 111 ILE A C 1
ATOM 920 O O . ILE A 1 111 ? 4.474 -9.386 -2.390 1.00 85.19 111 ILE A O 1
ATOM 924 N N . ARG A 1 112 ? 5.153 -7.397 -1.613 1.00 85.00 112 ARG A N 1
ATOM 925 C CA . ARG A 1 112 ? 6.372 -7.261 -2.412 1.00 85.00 112 ARG A CA 1
ATOM 926 C C . ARG A 1 112 ? 7.179 -6.144 -1.785 1.00 85.00 112 ARG A C 1
ATOM 928 O O . ARG A 1 112 ? 6.601 -5.104 -1.531 1.00 85.00 112 ARG A O 1
ATOM 935 N N . TRP A 1 113 ? 8.483 -6.283 -1.575 1.00 83.88 113 TRP A N 1
ATOM 936 C CA . TRP A 1 113 ? 9.280 -5.134 -1.130 1.00 83.88 113 TRP A CA 1
ATOM 937 C C . TRP A 1 113 ? 9.313 -4.030 -2.214 1.00 83.88 113 TRP A C 1
ATOM 939 O O . TRP A 1 113 ? 9.534 -4.363 -3.383 1.00 83.88 113 TRP A O 1
ATOM 949 N N . PRO A 1 114 ? 9.101 -2.739 -1.885 1.00 87.19 114 PRO A N 1
ATOM 950 C CA . PRO A 1 114 ? 8.811 -2.147 -0.571 1.00 87.19 114 PRO A CA 1
ATOM 951 C C . PRO A 1 114 ? 7.337 -1.702 -0.421 1.00 87.19 114 PRO A C 1
ATOM 953 O O . PRO A 1 114 ? 7.045 -0.594 0.012 1.00 87.19 114 PRO A O 1
ATOM 956 N N . ILE A 1 115 ? 6.390 -2.550 -0.816 1.00 89.44 115 ILE A N 1
ATOM 957 C CA . ILE A 1 115 ? 4.939 -2.335 -0.782 1.00 89.44 115 ILE A CA 1
ATOM 958 C C . ILE A 1 115 ? 4.292 -3.160 0.338 1.00 89.44 115 ILE A C 1
ATOM 960 O O . ILE A 1 115 ? 4.331 -4.395 0.341 1.00 89.44 115 ILE A O 1
ATOM 964 N N . LEU A 1 116 ? 3.621 -2.463 1.251 1.00 90.38 116 LEU A N 1
ATOM 965 C CA . LEU A 1 116 ? 2.761 -3.051 2.273 1.00 90.38 116 LEU A CA 1
ATOM 966 C C . LEU A 1 116 ? 1.297 -3.036 1.833 1.00 90.38 116 LEU A C 1
ATOM 968 O O . LEU A 1 116 ? 0.830 -2.084 1.211 1.00 90.38 116 LEU A O 1
ATOM 972 N N . LEU A 1 117 ? 0.569 -4.076 2.220 1.00 90.56 117 LEU A N 1
ATOM 973 C CA . LEU A 1 117 ? -0.882 -4.163 2.163 1.00 90.56 117 LEU A CA 1
ATOM 974 C C . LEU A 1 117 ? -1.425 -4.218 3.591 1.00 90.56 117 LEU A C 1
ATOM 976 O O . LEU A 1 117 ? -1.009 -5.055 4.390 1.00 90.56 117 LEU A O 1
ATOM 980 N N . ILE A 1 118 ? -2.386 -3.356 3.889 1.00 88.81 118 ILE A N 1
ATOM 981 C CA . ILE A 1 118 ? -3.119 -3.331 5.148 1.00 88.81 118 ILE A CA 1
ATOM 982 C C . ILE A 1 118 ? -4.572 -3.667 4.849 1.00 88.81 118 ILE A C 1
ATOM 984 O O . ILE A 1 118 ? -5.219 -3.003 4.035 1.00 88.81 118 ILE A O 1
ATOM 988 N N . LEU A 1 119 ? -5.071 -4.696 5.531 1.00 87.75 119 LEU A N 1
ATOM 989 C CA . LEU A 1 119 ? -6.447 -5.154 5.435 1.00 87.75 119 LEU A CA 1
ATOM 990 C C . LEU A 1 119 ? -7.193 -4.949 6.761 1.00 87.75 119 LEU A C 1
ATOM 992 O O . LEU A 1 119 ? -6.631 -5.182 7.840 1.00 87.75 119 LEU A O 1
ATOM 996 N N . PRO A 1 120 ? -8.481 -4.571 6.698 1.00 82.62 120 PRO A N 1
ATOM 997 C CA . PRO A 1 120 ? -9.384 -4.682 7.833 1.00 82.62 120 PRO A CA 1
ATOM 998 C C . PRO A 1 120 ? -9.490 -6.132 8.316 1.00 82.62 120 PRO A C 1
ATOM 1000 O O . PRO A 1 120 ? -9.428 -7.065 7.521 1.00 82.62 120 PRO A O 1
ATOM 1003 N N . LYS A 1 121 ? -9.748 -6.327 9.612 1.00 80.44 121 LYS A N 1
ATOM 1004 C CA . LYS A 1 121 ? -9.851 -7.649 10.262 1.00 80.44 121 LYS A CA 1
ATOM 1005 C C . LYS A 1 121 ? -10.846 -8.626 9.623 1.00 80.44 121 LYS A C 1
ATOM 1007 O O . LYS A 1 121 ? -10.678 -9.833 9.753 1.00 80.44 121 LYS A O 1
ATOM 1012 N N . HIS A 1 122 ? -11.900 -8.111 8.991 1.00 81.06 122 HIS A N 1
ATOM 1013 C CA . HIS A 1 122 ? -12.928 -8.925 8.341 1.00 81.06 122 HIS A CA 1
ATOM 1014 C C . HIS A 1 122 ? -12.502 -9.432 6.951 1.00 81.06 122 HIS A C 1
ATOM 1016 O O . HIS A 1 122 ? -13.162 -10.305 6.397 1.00 81.06 122 HIS A O 1
ATOM 1022 N N . MET A 1 123 ? -11.407 -8.905 6.393 1.00 82.06 123 MET A N 1
ATOM 1023 C CA . MET A 1 123 ? -10.838 -9.332 5.117 1.00 82.06 123 MET A CA 1
ATOM 1024 C C . MET A 1 123 ? -9.605 -10.207 5.342 1.00 82.06 123 MET A C 1
ATOM 1026 O O . MET A 1 123 ? -8.844 -10.019 6.290 1.00 82.06 123 MET A O 1
ATOM 1030 N N . ARG A 1 124 ? -9.371 -11.154 4.430 1.00 83.56 124 ARG A N 1
ATOM 1031 C CA . ARG A 1 124 ? -8.194 -12.028 4.452 1.00 83.56 124 ARG A CA 1
ATOM 1032 C C . ARG A 1 124 ? -7.546 -12.070 3.077 1.00 83.56 124 ARG A C 1
ATOM 1034 O O . ARG A 1 124 ? -8.231 -12.275 2.081 1.00 83.56 124 ARG A O 1
ATOM 1041 N N . LEU A 1 125 ? -6.222 -11.930 3.035 1.00 84.62 125 LEU A N 1
ATOM 1042 C CA . LEU A 1 125 ? -5.454 -12.169 1.816 1.00 84.62 125 LEU A CA 1
ATOM 1043 C C . LEU A 1 125 ? -5.350 -13.682 1.564 1.00 84.62 125 LEU A C 1
ATOM 1045 O O . LEU A 1 125 ? -4.864 -14.417 2.425 1.00 84.62 125 LEU A O 1
ATOM 1049 N N . VAL A 1 126 ? -5.782 -14.131 0.386 1.00 86.31 126 VAL A N 1
ATOM 1050 C CA . VAL A 1 126 ? -5.595 -15.505 -0.105 1.00 86.31 126 VAL A CA 1
ATOM 1051 C C . VAL A 1 126 ? -4.574 -15.463 -1.239 1.00 86.31 126 VAL A C 1
ATOM 1053 O O . VAL A 1 126 ? -4.728 -14.685 -2.177 1.00 86.31 126 VAL A O 1
ATOM 1056 N N . VAL A 1 127 ? -3.513 -16.265 -1.136 1.00 80.19 127 VAL A N 1
ATOM 1057 C CA . VAL A 1 127 ? -2.420 -16.314 -2.118 1.00 80.19 127 VAL A CA 1
ATOM 1058 C C . VAL A 1 127 ? -2.527 -17.616 -2.905 1.00 80.19 127 VAL A C 1
ATOM 1060 O O . VAL A 1 127 ? -2.577 -18.689 -2.307 1.00 80.19 127 VAL A O 1
ATOM 1063 N N . HIS A 1 128 ? -2.556 -17.513 -4.232 1.00 81.69 128 HIS A N 1
ATOM 1064 C CA . HIS A 1 128 ? -2.516 -18.645 -5.158 1.00 81.69 128 HIS A CA 1
ATOM 1065 C C . HIS A 1 128 ? -1.150 -18.659 -5.854 1.00 81.69 128 HIS A C 1
ATOM 1067 O O . HIS A 1 128 ? -0.645 -17.591 -6.207 1.00 81.69 128 HIS A O 1
ATOM 1073 N N . GLY A 1 129 ? -0.556 -19.843 -6.004 1.00 62.34 129 GLY A N 1
ATOM 1074 C CA . GLY A 1 129 ? 0.753 -20.062 -6.625 1.00 62.34 129 GLY A CA 1
ATOM 1075 C C . GLY A 1 129 ? 0.695 -21.139 -7.690 1.00 62.34 129 GLY A C 1
ATOM 1076 O O . GLY A 1 129 ? -0.256 -21.952 -7.633 1.00 62.34 129 GLY A O 1
#

=== Feature glossary ===
Reading guide. The protein is described through the following features:

Foldseek 3Di. A 3Di character summarizes, for each residue, the relative orientation of the Cα frame of its nearest spatial neighbor. Because it encodes fold topology rather than chemistry, 3Di alignments detect remote structural similarity that sequence alignment misses.

Contact-map, Ramachandran, and PAE plots. Plot images: a contact map (which residues are close in 3D, as an N×N binary image), a Ramachandran scatter (backbone torsion angles, revealing secondary-structure composition at a glance), and — for AlphaFold structures — a PAE heatmap (pairwise prediction confidence).

Radius of gyration, Cα contacts, bounding box. Radius of gyration (Rg) is the root-mean-square distance of Cα atoms from their centroid — a single number for overall size and compactness. A globular domain of N residues has Rg ≈ 2.2·N^0.38 Å; an extended or disordered chain has a much larger Rg. The Cα contact count is the number of residue pairs whose Cα atoms are within 8 Å and are more than four positions apart in sequence — a standard proxy for tertiary packing density. The bounding box is the smallest axis-aligned box enclosing all Cα atoms.

Secondary structure (8-state, DSSP). Eight-state secondary structure (DSSP): H is the canonical α-helix, G the tighter 3₁₀-helix, I the wider π-helix; E/B are β-structure, T and S are turns and bends, and '-' is everything else. DSSP derives these from the pattern of main-chain N–H···O=C hydrogen bonds, not from the sequence.

B-factor. B-factor (Debye–Waller factor) reflects atomic displacement in the crystal lattice. It is an experimental observable (units Å²), not a prediction; low values mean the atom is pinned down, high values mean it moves or is heterogeneous across the crystal.

pLDDT. pLDDT is the predicted lDDT-Cα score: AlphaFold's confidence that the local environment of each residue (all inter-atomic distances within 15 Å) is correctly placed. It is a per-residue number between 0 and 100, with higher meaning more reliable.

Nearest PDB structures. Nearest PDB neighbors are the top structural matches found by Foldseek when searching this structure against the entire Protein Data Bank. Each hit reports a TM-score (0 to 1; >0.5 almost always implies the same fold) and an E-value. These are *structural* homologs — they may share no detectable sequence similarity.

Solvent-accessible surface area. Accessible surface area quantifies burial. A residue with SASA near zero is packed into the hydrophobic core; one with SASA >100 Å² sits on the surface. Computed here via the Shrake–Rupley numerical algorithm with a 1.4 Å probe.

Rendered structure images. Structure images are PyMOL renders from six orthogonal camera directions. Cartoon representation draws helices as coils and strands as arrows; sticks shows the backbone as bonds; surface shows the solvent-excluded envelope. Rainbow coloring maps sequence position to hue (blue→red, N→C); chain coloring assigns a distinct color per polypeptide.

Backbone torsions (φ/ψ). φ (phi) and ψ (psi) are the two rotatable backbone dihedrals per residue: φ is the C(i-1)–N–Cα–C torsion, ψ is the N–Cα–C–N(i+1) torsion, both in degrees on (−180°, 180°]. α-helical residues cluster near (−60°, −45°); β-strand residues near (−120°, +130°). A Ramachandran plot is simply a scatter of (φ, ψ) for every residue.

Predicted aligned error. Predicted Aligned Error (PAE) is an AlphaFold confidence matrix: entry (i, j) is the expected error in the position of residue j, in ångströms, when the prediction is superimposed on the true structure at residue i. Low PAE within a block of residues means that block is internally rigid and well-predicted; high PAE between two blocks means their relative placement is uncertain even if each block individually is confident.

mmCIF coordinates. Structure coordinates are given as an mmCIF _atom_site loop: one row per atom with element, residue name, chain id, sequence number, and x/y/z position in Å. Only the four main-chain atoms per residue are included here; side chains are omitted to keep the record compact.

InterPro / GO / CATH / organism. Database cross-references. InterPro integrates a dozen domain/family signature databases into unified entries with residue-range hits. GO terms attach function/process/location labels with evidence codes. CATH codes position the fold in a four-level structural taxonomy. Organism is the NCBI-taxonomy species name.

Secondary structure (3-state, P-SEA). SS3 is a coarse helix/strand/coil call (letters a/b/c) made by the P-SEA algorithm from inter-Cα distances and dihedrals. It is less detailed than DSSP but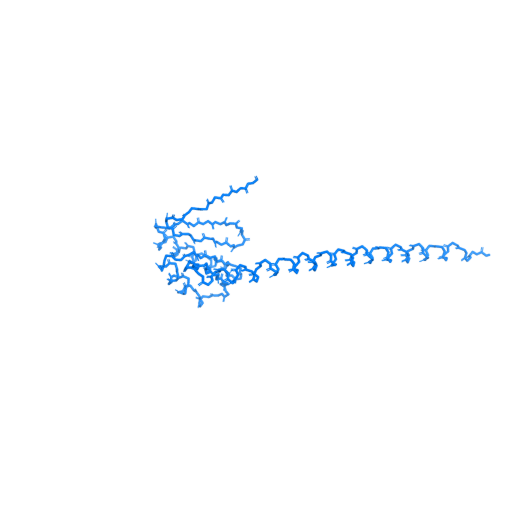 needs only Cα positions.

Sequence. Sequence gives the chain of amino acids in standard one-letter code (A=alanine, C=cysteine, …, Y=tyrosine), read N→C. It is the only feature that is directly encoded by the gene; all structural features are derived from the folded form of this sequence.